Protein AF-S7XM34-F1 (afdb_monomer)

Radius of gyration: 17.98 Å; Cα contacts (8 Å, |Δi|>4): 79; chains: 1; bounding box: 34×48×30 Å

pLDDT: mean 71.8, std 13.17, range [45.44, 90.19]

Secondary structure (DSSP, 8-state):
------SEEEEEEEEEEE---TTTT-SS-SS---SS-TTTT-EEEEEEEEEEE--

Sequence (55 aa):
MMFIASPFMVWADYTWGKNSNIIGGATNATGFTSTVSPNSDKWLYRINLNIGFSF

Solvent-accessible surface area (backbone atoms only — not comparable to full-atom values): 3656 Å² total; per-residue (Å²): 139,82,80,81,70,62,66,58,47,75,53,72,49,79,45,78,47,66,33,87,37,56,66,78,26,42,96,70,86,79,69,91,85,54,93,71,24,90,34,38,75,34,78,46,79,48,78,47,83,47,78,46,74,56,131

Mean predicted aligned error: 11.02 Å

Structure (mmCIF, N/CA/C/O backbone):
data_AF-S7XM34-F1
#
_entry.id   AF-S7XM34-F1
#
loop_
_atom_site.group_PDB
_atom_site.id
_atom_site.type_symbol
_atom_site.label_atom_id
_atom_site.label_alt_id
_atom_site.label_comp_id
_atom_site.label_asym_id
_atom_site.label_entity_id
_atom_site.label_seq_id
_atom_site.pdbx_PDB_ins_code
_atom_site.Cartn_x
_atom_site.Cartn_y
_atom_site.Cartn_z
_atom_site.occupancy
_atom_site.B_iso_or_equiv
_atom_site.auth_seq_id
_atom_site.auth_comp_id
_atom_site.auth_asym_id
_atom_site.auth_atom_id
_atom_site.pdbx_PDB_model_num
ATOM 1 N N . MET A 1 1 ? 19.026 30.341 -21.911 1.00 45.44 1 MET A N 1
ATOM 2 C CA . MET A 1 1 ? 18.807 29.595 -20.656 1.00 45.44 1 MET A CA 1
ATOM 3 C C . MET A 1 1 ? 17.834 28.475 -20.977 1.00 45.44 1 MET A C 1
ATOM 5 O O . MET A 1 1 ? 16.697 28.795 -21.290 1.00 45.44 1 MET A O 1
ATOM 9 N N . MET A 1 2 ? 18.258 27.210 -21.008 1.00 47.22 2 MET A N 1
ATOM 10 C CA . MET A 1 2 ? 17.307 26.102 -21.141 1.00 47.22 2 MET A CA 1
ATOM 11 C C . MET A 1 2 ? 17.314 25.322 -19.834 1.00 47.22 2 MET A C 1
ATOM 13 O O . MET A 1 2 ? 18.356 24.857 -19.378 1.00 47.22 2 MET A O 1
ATOM 17 N N . PHE A 1 3 ? 16.150 25.327 -19.198 1.00 59.28 3 PHE A N 1
ATOM 18 C CA . PHE A 1 3 ? 15.843 24.693 -17.927 1.00 59.28 3 PHE A CA 1
ATOM 19 C C . PHE A 1 3 ? 16.060 23.181 -18.079 1.00 59.28 3 PHE A C 1
ATOM 21 O O . PHE A 1 3 ? 15.405 22.557 -18.911 1.00 59.28 3 PHE A O 1
ATOM 28 N N . ILE A 1 4 ? 16.977 22.588 -17.311 1.00 63.81 4 ILE A N 1
ATOM 29 C CA . ILE A 1 4 ? 17.016 21.129 -17.164 1.00 63.81 4 ILE A CA 1
ATOM 30 C C . ILE A 1 4 ? 15.777 20.779 -16.341 1.00 63.81 4 ILE A C 1
ATOM 32 O O . ILE A 1 4 ? 15.734 21.045 -15.139 1.00 63.81 4 ILE A O 1
ATOM 36 N N . ALA A 1 5 ? 14.738 20.264 -16.996 1.00 67.44 5 ALA A N 1
ATOM 37 C CA . ALA A 1 5 ? 13.623 19.656 -16.286 1.00 67.44 5 ALA A CA 1
ATOM 38 C C . ALA A 1 5 ? 14.172 18.504 -15.430 1.00 67.44 5 ALA A C 1
ATOM 40 O O . ALA A 1 5 ? 15.067 17.775 -15.868 1.00 67.44 5 ALA A O 1
ATOM 41 N N . SER A 1 6 ? 13.680 18.371 -14.195 1.00 72.38 6 SER A N 1
ATOM 42 C CA . SER A 1 6 ? 14.058 17.248 -13.333 1.00 72.38 6 SER A CA 1
ATOM 43 C C . SER A 1 6 ? 13.777 15.941 -14.082 1.00 72.38 6 SER A C 1
ATOM 45 O O . SER A 1 6 ? 12.638 15.748 -14.511 1.00 72.38 6 SER A O 1
ATOM 47 N N . PRO A 1 7 ? 14.761 15.033 -14.236 1.00 74.81 7 PRO A N 1
ATOM 48 C CA . PRO A 1 7 ? 14.565 13.798 -14.996 1.00 74.81 7 PRO A CA 1
ATOM 49 C C . PRO A 1 7 ? 13.606 12.829 -14.290 1.00 74.81 7 PRO A C 1
ATOM 51 O O . PRO A 1 7 ? 13.173 11.839 -14.876 1.00 74.81 7 PRO A O 1
ATOM 54 N N . PHE A 1 8 ? 13.271 13.109 -13.029 1.00 82.69 8 PHE A N 1
ATOM 5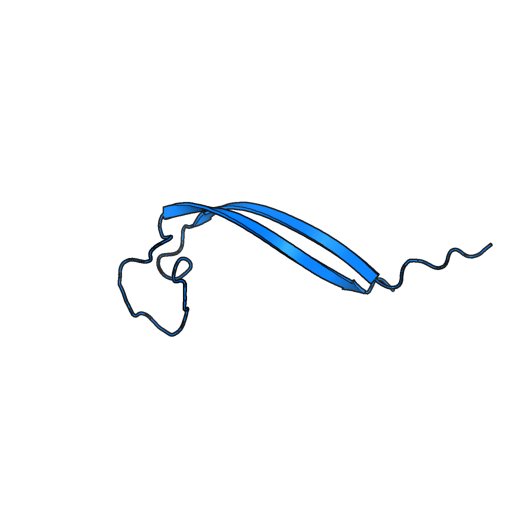5 C CA . PHE A 1 8 ? 12.344 12.337 -12.219 1.00 82.69 8 PHE A CA 1
ATOM 56 C C . PHE A 1 8 ? 11.241 13.221 -11.629 1.00 82.69 8 PHE A C 1
ATOM 58 O O . PHE A 1 8 ? 11.478 14.351 -11.188 1.00 82.69 8 PHE A O 1
ATOM 65 N N . MET A 1 9 ? 10.040 12.654 -11.581 1.00 86.81 9 MET A N 1
ATOM 66 C CA . MET A 1 9 ? 8.890 13.145 -10.838 1.00 86.81 9 MET A CA 1
ATOM 67 C C . MET A 1 9 ? 8.673 12.229 -9.637 1.00 86.81 9 MET A C 1
ATOM 69 O O . MET A 1 9 ? 8.589 11.009 -9.781 1.00 86.81 9 MET A O 1
ATOM 73 N N . VAL A 1 10 ? 8.574 12.823 -8.452 1.00 87.75 10 VAL A N 1
ATOM 74 C CA . VAL A 1 10 ? 8.219 12.117 -7.219 1.00 87.75 10 VAL A CA 1
ATOM 75 C C . VAL A 1 10 ? 6.883 12.661 -6.753 1.00 87.75 10 VAL A C 1
ATOM 77 O O . VAL A 1 10 ? 6.709 13.877 -6.674 1.00 87.75 10 VAL A O 1
ATOM 80 N N . TRP A 1 11 ? 5.944 11.775 -6.442 1.00 88.31 11 TRP A N 1
ATOM 81 C CA . TRP A 1 11 ? 4.654 12.170 -5.889 1.00 88.31 11 TRP A CA 1
ATOM 82 C C . TRP A 1 11 ? 4.176 11.168 -4.844 1.00 88.31 11 TRP A C 1
ATOM 84 O O . TRP A 1 11 ? 4.542 9.991 -4.862 1.00 88.31 11 TRP A O 1
ATOM 94 N N . ALA A 1 12 ? 3.374 11.668 -3.909 1.00 90.19 12 ALA A N 1
ATOM 95 C CA . ALA A 1 12 ? 2.771 10.875 -2.854 1.00 90.19 12 ALA A CA 1
ATOM 96 C C . ALA A 1 12 ? 1.250 10.930 -2.985 1.00 90.19 12 ALA A C 1
ATOM 98 O O . ALA A 1 12 ? 0.661 12.011 -2.953 1.00 90.19 12 ALA A O 1
ATOM 99 N N . ASP A 1 13 ? 0.631 9.760 -3.098 1.00 87.75 13 ASP A N 1
ATOM 100 C CA . ASP A 1 13 ? -0.817 9.619 -3.143 1.00 87.75 13 ASP A CA 1
ATOM 101 C C . ASP A 1 13 ? -1.335 9.256 -1.758 1.00 87.75 13 ASP A C 1
ATOM 103 O O . ASP A 1 13 ? -0.940 8.241 -1.172 1.00 87.75 13 ASP A O 1
ATOM 107 N N . TYR A 1 14 ? -2.254 10.073 -1.254 1.00 88.25 14 TYR A N 1
ATOM 108 C CA . TYR A 1 14 ? -2.939 9.841 0.008 1.00 88.25 14 TYR A CA 1
ATOM 109 C C . TYR A 1 14 ? -4.358 9.372 -0.266 1.00 88.25 14 TYR A C 1
ATOM 111 O O . TYR A 1 14 ? -5.122 10.029 -0.971 1.00 88.25 14 TYR A O 1
ATOM 119 N N . THR A 1 15 ? -4.735 8.235 0.302 1.00 83.06 15 THR A N 1
ATOM 120 C CA . THR A 1 15 ? -6.083 7.693 0.144 1.00 83.06 15 THR A CA 1
ATOM 121 C C . THR A 1 15 ? -6.648 7.319 1.500 1.00 83.06 15 THR A C 1
ATOM 123 O O . THR A 1 15 ? -6.058 6.526 2.231 1.00 83.06 15 THR A O 1
ATOM 126 N N . TRP A 1 16 ? -7.818 7.871 1.814 1.00 87.12 16 TRP A N 1
ATOM 127 C CA . TRP A 1 16 ? -8.648 7.449 2.934 1.00 87.12 16 TRP A CA 1
ATOM 128 C C . TRP A 1 16 ? -9.911 6.807 2.371 1.00 87.12 16 TRP A C 1
ATOM 130 O O . TRP A 1 16 ? -10.670 7.454 1.651 1.00 87.12 16 TRP A O 1
ATOM 140 N N . GLY A 1 17 ? -10.156 5.540 2.689 1.00 81.56 17 GLY A N 1
ATOM 141 C CA . GLY A 1 17 ? -11.293 4.821 2.125 1.00 81.56 17 GLY A CA 1
ATOM 142 C C . GLY A 1 17 ? -11.714 3.621 2.952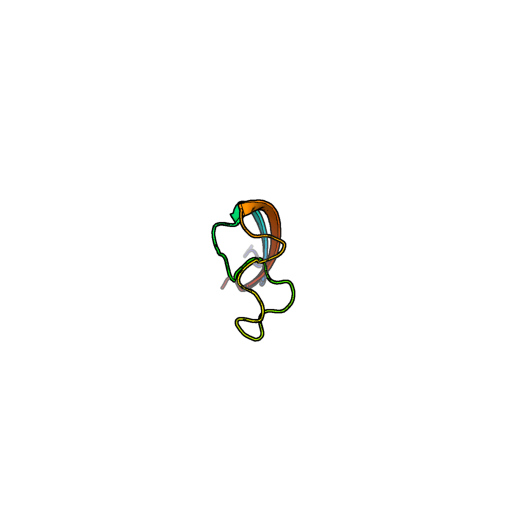 1.00 81.56 17 GLY A C 1
ATOM 143 O O . GLY A 1 17 ? -10.907 3.023 3.668 1.00 81.56 17 GLY A O 1
ATOM 144 N N . LYS A 1 18 ? -12.998 3.267 2.853 1.00 79.25 18 LYS A N 1
ATOM 145 C CA . LYS A 1 18 ? -13.512 2.022 3.417 1.00 79.25 18 LYS A CA 1
ATOM 146 C C . LYS A 1 18 ? -13.061 0.876 2.520 1.00 79.25 18 LYS A C 1
ATOM 148 O O . LYS A 1 18 ? -13.325 0.877 1.317 1.00 79.25 18 LYS A O 1
ATOM 153 N N . ASN A 1 19 ? -12.374 -0.102 3.095 1.00 72.38 19 ASN A N 1
ATOM 154 C CA . ASN A 1 19 ? -11.941 -1.269 2.347 1.00 72.38 19 ASN A CA 1
ATOM 155 C C . ASN A 1 19 ? -13.148 -2.179 2.069 1.00 72.38 19 ASN A C 1
ATOM 157 O O . ASN A 1 19 ? -13.579 -2.942 2.931 1.00 72.38 19 ASN A O 1
ATOM 161 N N . SER A 1 20 ? -13.707 -2.062 0.863 1.00 65.56 20 SER A N 1
ATOM 162 C CA . SER A 1 20 ? -14.914 -2.781 0.429 1.00 65.56 20 SER A CA 1
ATOM 163 C C . SER A 1 20 ? -14.648 -4.221 -0.033 1.00 65.56 20 SER A C 1
ATOM 165 O O . SER A 1 20 ? -15.561 -4.878 -0.530 1.00 65.56 20 SER A O 1
ATOM 167 N N . ASN A 1 21 ? -13.408 -4.713 0.064 1.00 63.16 21 ASN A N 1
ATOM 168 C CA . ASN A 1 21 ? -13.029 -6.019 -0.462 1.00 63.16 21 ASN A CA 1
ATOM 169 C C . ASN A 1 21 ? -12.801 -7.045 0.662 1.00 63.16 21 ASN A C 1
ATOM 171 O O . ASN A 1 21 ? -11.893 -6.881 1.480 1.00 63.16 21 ASN A O 1
ATOM 175 N N . ILE A 1 22 ? -13.558 -8.148 0.615 1.00 55.50 22 ILE A N 1
ATOM 176 C CA . ILE A 1 22 ? -13.424 -9.314 1.507 1.00 55.50 22 ILE A CA 1
ATOM 177 C C . ILE A 1 22 ? -12.029 -9.955 1.382 1.00 55.50 22 ILE A C 1
ATOM 179 O O . ILE A 1 22 ? -11.543 -10.540 2.338 1.00 55.50 22 ILE A O 1
ATOM 183 N N . ILE A 1 23 ? -11.341 -9.813 0.242 1.00 59.34 23 ILE A N 1
ATOM 184 C CA . ILE A 1 23 ? -9.991 -10.367 0.007 1.00 59.34 23 ILE A CA 1
ATOM 185 C C . ILE A 1 23 ? -8.902 -9.302 0.230 1.00 59.34 23 ILE A C 1
ATOM 187 O O . ILE A 1 23 ? -7.817 -9.58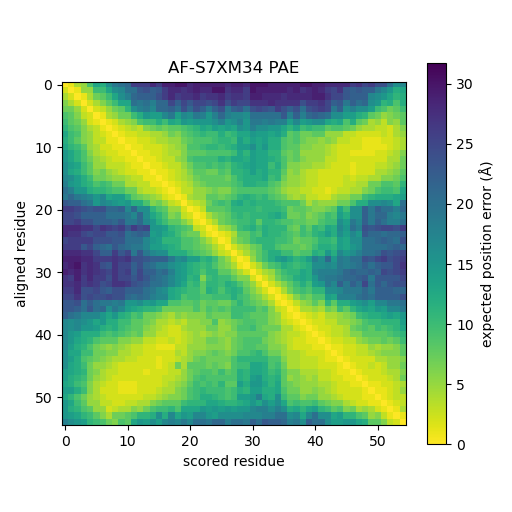5 0.731 1.00 59.34 23 ILE A O 1
ATOM 191 N N . GLY A 1 24 ? -9.200 -8.045 -0.105 1.00 55.38 24 GLY A N 1
ATOM 192 C CA . GLY A 1 24 ? -8.239 -6.935 -0.175 1.00 55.38 24 GLY A CA 1
ATOM 193 C C . GLY A 1 24 ? -7.768 -6.390 1.172 1.00 55.38 24 GLY A C 1
ATOM 194 O O . GLY A 1 24 ? -6.946 -5.481 1.208 1.00 55.38 24 GLY A O 1
ATOM 195 N N . GLY A 1 25 ? -8.284 -6.922 2.281 1.00 55.75 25 GLY A N 1
ATOM 196 C CA . GLY A 1 25 ? -7.779 -6.637 3.622 1.00 55.75 25 GLY A CA 1
ATOM 197 C C . GLY A 1 25 ? -6.795 -7.673 4.174 1.00 55.75 25 GLY A C 1
ATOM 198 O O . GLY A 1 25 ? -6.373 -7.528 5.323 1.00 55.75 25 GLY A O 1
ATOM 199 N N . ALA A 1 26 ? -6.499 -8.742 3.424 1.00 60.34 26 ALA A N 1
ATOM 200 C CA . ALA A 1 26 ? -5.611 -9.805 3.876 1.00 60.34 26 ALA A CA 1
ATOM 201 C C . ALA A 1 26 ? -4.164 -9.300 3.856 1.00 60.34 26 ALA A C 1
ATOM 203 O O . ALA A 1 26 ? -3.697 -8.770 2.852 1.00 60.34 26 ALA A O 1
ATOM 204 N N . THR A 1 27 ? -3.448 -9.460 4.968 1.00 61.03 27 THR A N 1
ATOM 205 C CA . THR A 1 27 ? -2.055 -9.006 5.113 1.00 61.03 27 THR A CA 1
ATOM 206 C C . THR A 1 27 ? -1.060 -9.836 4.297 1.00 61.03 27 THR A C 1
ATOM 208 O O . THR A 1 27 ? 0.054 -9.383 4.072 1.00 61.03 27 THR A O 1
ATOM 211 N N . ASN A 1 28 ? -1.468 -11.016 3.817 1.00 56.75 28 ASN A N 1
ATOM 212 C CA . ASN A 1 28 ? -0.723 -11.863 2.887 1.00 56.75 28 ASN A CA 1
ATOM 213 C C . ASN A 1 28 ? -1.701 -12.462 1.869 1.00 56.75 28 ASN A C 1
ATOM 215 O O . ASN A 1 28 ? -2.430 -13.406 2.170 1.00 56.75 28 ASN A O 1
ATOM 219 N N . ALA A 1 29 ? -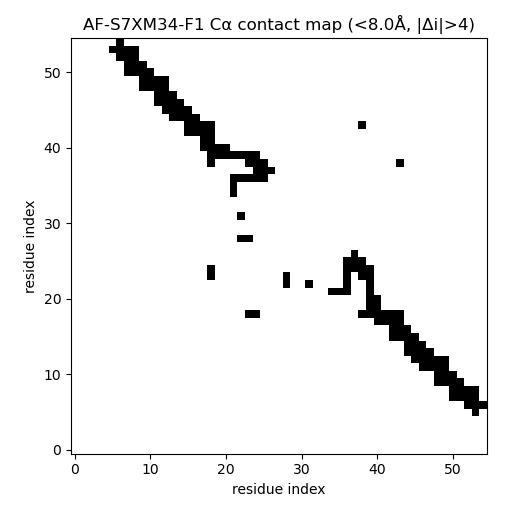1.759 -11.875 0.674 1.00 54.81 29 ALA A N 1
ATOM 220 C CA . ALA A 1 29 ? -2.659 -12.296 -0.395 1.00 54.81 29 AL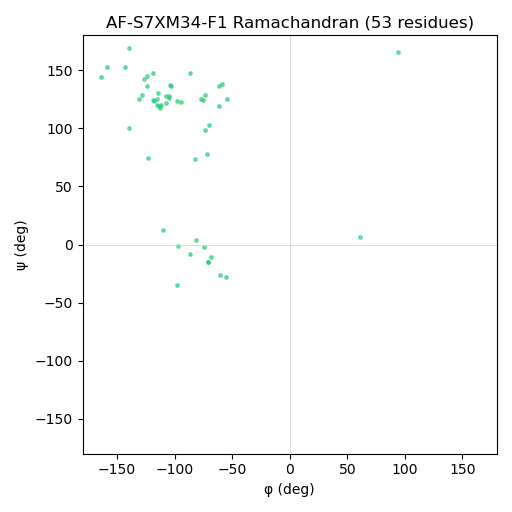A A CA 1
ATOM 221 C C . ALA A 1 29 ? -2.072 -13.484 -1.181 1.00 54.81 29 ALA A C 1
ATOM 223 O O . ALA A 1 29 ? -1.627 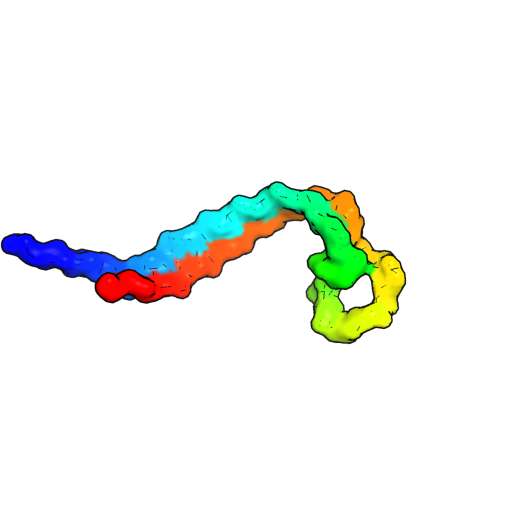-13.337 -2.315 1.00 54.81 29 ALA A O 1
ATOM 224 N N . THR A 1 30 ? -2.085 -14.672 -0.579 1.00 55.62 30 THR A N 1
ATOM 225 C CA . THR A 1 30 ? -1.877 -15.950 -1.278 1.00 55.62 30 THR A CA 1
ATOM 226 C C . THR A 1 30 ? -3.075 -16.870 -1.025 1.00 55.62 30 THR A C 1
ATOM 228 O O . THR A 1 30 ? -3.021 -17.819 -0.250 1.00 55.62 30 THR A O 1
ATOM 231 N N . GLY A 1 31 ? -4.195 -16.570 -1.690 1.00 55.59 31 GLY A N 1
ATOM 232 C CA . GLY A 1 31 ? -5.395 -17.418 -1.715 1.00 55.59 31 GLY A CA 1
ATOM 233 C C . GLY A 1 31 ? -6.480 -17.085 -0.680 1.00 55.59 31 GLY A C 1
ATOM 234 O O . GLY A 1 31 ? -6.274 -16.326 0.265 1.00 55.59 31 GLY A O 1
ATOM 235 N N . PHE A 1 32 ? -7.672 -17.656 -0.893 1.00 56.12 32 PHE A N 1
ATOM 236 C CA . PHE A 1 32 ? -8.834 -17.562 0.000 1.00 56.12 32 PHE A CA 1
ATOM 237 C C . PHE A 1 32 ? -8.597 -18.393 1.270 1.00 56.12 32 PHE A C 1
ATOM 239 O O . PHE A 1 32 ? -9.084 -19.512 1.389 1.00 56.12 32 PHE A O 1
ATOM 246 N N . THR A 1 33 ? -7.812 -17.883 2.216 1.00 55.59 33 THR A N 1
ATOM 247 C CA . THR A 1 33 ? -7.521 -18.602 3.471 1.00 55.59 33 THR A CA 1
ATOM 248 C C . THR A 1 33 ? -8.571 -18.363 4.563 1.00 55.59 33 THR A C 1
ATOM 250 O O . THR A 1 33 ? -8.539 -19.034 5.591 1.00 55.59 33 THR A O 1
ATOM 253 N N . SER A 1 34 ? -9.517 -17.434 4.357 1.00 55.25 34 SER A N 1
ATOM 254 C CA . SER A 1 34 ? -10.593 -17.107 5.305 1.00 55.25 34 SER A CA 1
ATOM 255 C C . SER A 1 34 ? -11.729 -16.311 4.639 1.00 55.25 34 SE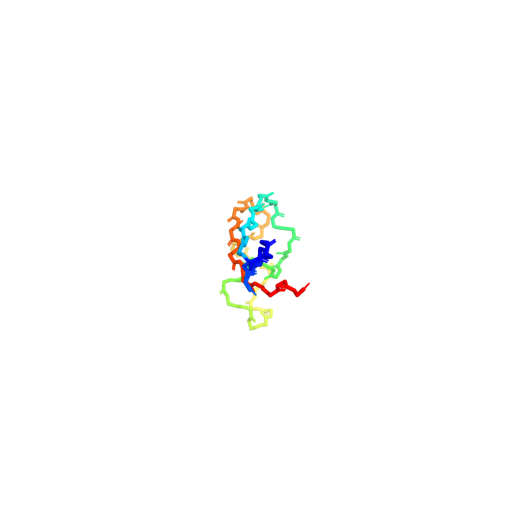R A C 1
ATOM 257 O O . SER A 1 34 ? -11.469 -15.441 3.809 1.00 55.25 34 SER A O 1
ATOM 259 N N . THR A 1 35 ? -12.984 -16.556 5.043 1.00 57.97 35 THR A N 1
ATOM 260 C CA . THR A 1 3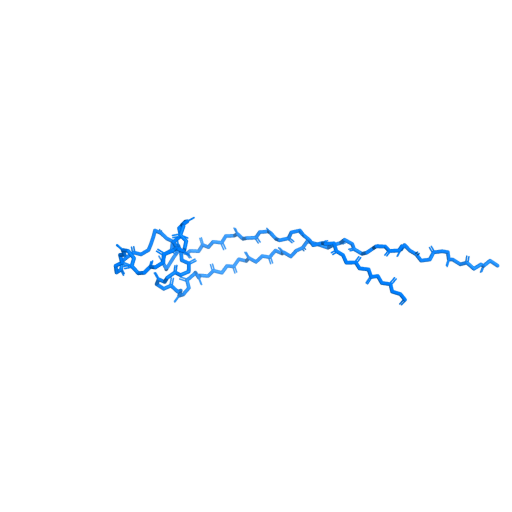5 ? -14.177 -15.765 4.653 1.00 57.97 35 THR A CA 1
ATOM 261 C C . THR A 1 35 ? -14.196 -14.373 5.299 1.00 57.97 35 THR A C 1
ATOM 263 O O . THR A 1 35 ? -14.951 -13.499 4.882 1.00 57.97 35 THR A O 1
ATOM 266 N N . VAL A 1 36 ? -13.365 -14.154 6.325 1.00 62.16 36 VAL A N 1
ATOM 267 C CA . VAL A 1 36 ? -13.217 -12.873 7.024 1.00 62.16 36 VAL A CA 1
ATOM 268 C C . VAL A 1 36 ? -11.787 -12.368 6.893 1.00 62.16 36 VAL A C 1
ATOM 270 O O . VAL A 1 36 ? -10.828 -13.053 7.256 1.00 62.16 36 VAL A O 1
ATOM 273 N N . SER A 1 37 ? -11.643 -11.153 6.374 1.00 67.12 37 SER A N 1
ATOM 274 C CA . SER A 1 37 ? -10.351 -10.496 6.224 1.00 67.12 37 SER A CA 1
ATOM 275 C C . SER A 1 37 ? -10.147 -9.439 7.310 1.00 67.12 37 SER A C 1
ATOM 277 O O . SER A 1 37 ? -11.075 -8.666 7.570 1.00 67.12 37 SER A O 1
ATOM 279 N N . PRO A 1 38 ? -8.954 -9.351 7.936 1.00 73.75 38 PRO A N 1
ATOM 280 C CA . PRO A 1 38 ? -8.716 -8.473 9.083 1.00 73.75 38 PRO A CA 1
ATOM 281 C C . PRO A 1 38 ? -9.045 -7.002 8.840 1.00 73.75 38 PRO A C 1
ATOM 283 O O . PRO A 1 38 ? -9.379 -6.293 9.788 1.00 73.75 38 PRO A O 1
ATOM 286 N N . ASN A 1 39 ? -8.952 -6.540 7.592 1.00 74.25 39 ASN A N 1
ATOM 287 C CA . ASN A 1 39 ? -9.251 -5.160 7.229 1.00 74.25 39 ASN A CA 1
ATOM 288 C C . ASN A 1 39 ? -10.532 -5.001 6.398 1.00 74.25 39 ASN A C 1
ATOM 290 O O . ASN A 1 39 ? -10.737 -3.925 5.839 1.00 74.25 39 ASN A O 1
ATOM 294 N N . SER A 1 40 ? -11.379 -6.033 6.292 1.00 74.81 40 SER A N 1
ATOM 295 C CA . SER A 1 40 ? -12.692 -5.909 5.641 1.00 74.81 40 SER A CA 1
ATOM 296 C C . SER A 1 40 ? -13.547 -4.891 6.385 1.00 74.81 40 SER A C 1
ATOM 298 O O . SER A 1 40 ? -13.568 -4.875 7.615 1.00 74.81 40 SER A O 1
ATOM 300 N N . ASP A 1 41 ? -14.225 -4.026 5.635 1.00 77.44 41 ASP A N 1
ATOM 301 C CA . ASP A 1 41 ? -15.138 -2.999 6.139 1.00 77.44 41 ASP A CA 1
ATOM 302 C C . ASP A 1 41 ? -14.530 -1.935 7.064 1.00 77.44 41 ASP A C 1
ATOM 304 O O . ASP A 1 41 ? -15.247 -1.066 7.566 1.00 77.44 41 ASP A O 1
ATOM 308 N N . LYS A 1 42 ? -13.207 -1.936 7.248 1.00 82.44 42 LYS A N 1
ATOM 309 C CA . LYS A 1 42 ? -12.503 -0.912 8.022 1.00 82.44 42 LYS A CA 1
ATOM 310 C C . LYS A 1 42 ? -12.157 0.287 7.146 1.00 82.44 42 LYS A C 1
ATOM 312 O O . LYS A 1 42 ? -11.871 0.150 5.955 1.00 82.44 42 LYS A O 1
ATOM 317 N N . TRP A 1 43 ? -12.157 1.467 7.755 1.00 84.81 43 TRP A N 1
ATOM 318 C CA . TRP A 1 43 ? -11.566 2.661 7.160 1.00 84.81 43 TRP A CA 1
ATOM 319 C C . TRP A 1 43 ? -10.054 2.586 7.298 1.00 84.81 43 TRP A C 1
ATOM 321 O O . TRP A 1 43 ? -9.541 2.400 8.400 1.00 84.81 43 TRP A O 1
ATOM 331 N N . LEU A 1 44 ? -9.355 2.704 6.175 1.00 83.25 44 LEU A N 1
ATOM 332 C CA . LEU A 1 44 ? -7.903 2.638 6.124 1.00 83.25 44 LEU A CA 1
ATOM 333 C C . LEU A 1 44 ? -7.355 3.903 5.483 1.00 83.25 44 LEU A C 1
ATOM 335 O O . LEU A 1 44 ? -7.935 4.448 4.540 1.00 83.25 44 LEU A O 1
ATOM 339 N N . TYR A 1 45 ? -6.198 4.312 5.982 1.00 85.94 45 TYR A N 1
ATOM 340 C CA . TYR A 1 45 ? -5.375 5.334 5.368 1.00 85.94 45 TYR A CA 1
ATOM 341 C C . TYR A 1 45 ? -4.177 4.667 4.691 1.00 85.94 45 TYR A C 1
ATOM 343 O O . TYR A 1 45 ? -3.477 3.864 5.310 1.00 85.94 45 TYR A O 1
ATOM 351 N N . ARG A 1 46 ? -3.960 4.973 3.412 1.00 82.88 46 ARG A N 1
ATOM 352 C CA . ARG A 1 46 ? -2.841 4.471 2.610 1.00 82.88 46 ARG A CA 1
ATOM 353 C C . ARG A 1 46 ? -2.058 5.646 2.045 1.00 82.88 46 ARG A C 1
ATOM 355 O O . ARG A 1 46 ? -2.652 6.583 1.515 1.00 82.88 46 ARG A O 1
ATOM 362 N N . ILE A 1 47 ? -0.736 5.538 2.120 1.00 85.69 47 ILE A N 1
ATOM 363 C CA . ILE A 1 47 ? 0.204 6.437 1.456 1.00 85.69 47 ILE A CA 1
ATOM 364 C C . ILE A 1 47 ? 0.961 5.611 0.421 1.00 85.69 47 ILE A C 1
ATOM 366 O O . ILE A 1 47 ? 1.544 4.587 0.778 1.00 85.69 47 ILE A O 1
ATOM 370 N N . ASN A 1 48 ? 0.952 6.034 -0.840 1.00 86.38 48 ASN A N 1
ATOM 371 C CA . ASN A 1 48 ? 1.782 5.438 -1.885 1.00 86.38 48 ASN A CA 1
ATOM 372 C C . ASN A 1 48 ? 2.810 6.476 -2.326 1.00 86.38 48 ASN A C 1
ATOM 374 O O . ASN A 1 48 ? 2.432 7.551 -2.783 1.00 86.38 48 ASN A O 1
ATOM 378 N N . LEU A 1 49 ? 4.096 6.167 -2.161 1.00 88.88 49 LEU A N 1
ATOM 379 C CA . LEU A 1 49 ? 5.182 6.989 -2.683 1.00 88.88 49 LEU A CA 1
ATOM 380 C C . LEU A 1 49 ? 5.593 6.441 -4.046 1.00 88.88 49 LEU A C 1
ATOM 382 O O . LEU A 1 49 ? 5.982 5.279 -4.151 1.00 88.88 49 LEU A O 1
ATOM 386 N N . ASN A 1 50 ? 5.531 7.287 -5.066 1.00 86.81 50 ASN A N 1
ATOM 387 C CA . ASN A 1 50 ? 5.829 6.912 -6.436 1.00 86.81 50 ASN A CA 1
ATOM 388 C C . ASN A 1 50 ? 7.007 7.723 -6.973 1.00 86.81 50 ASN A C 1
ATOM 390 O O . ASN A 1 50 ? 7.191 8.897 -6.639 1.00 86.81 50 ASN A O 1
ATOM 394 N N . ILE A 1 51 ? 7.773 7.083 -7.851 1.00 89.38 51 ILE A N 1
ATOM 395 C CA . ILE A 1 51 ? 8.842 7.697 -8.629 1.00 89.38 51 ILE A CA 1
ATOM 396 C C . ILE A 1 51 ? 8.623 7.355 -10.100 1.00 89.38 51 ILE A C 1
ATOM 398 O O . ILE A 1 51 ? 8.426 6.195 -10.458 1.00 89.38 51 ILE A O 1
ATOM 402 N N . GLY A 1 52 ? 8.632 8.373 -10.949 1.00 82.25 52 GLY A N 1
ATOM 403 C CA . GLY A 1 52 ? 8.454 8.235 -12.389 1.00 82.25 52 GLY A CA 1
ATOM 404 C C . GLY A 1 52 ? 9.396 9.155 -13.151 1.00 82.25 52 GLY A C 1
ATOM 405 O O . GLY A 1 52 ? 10.029 10.032 -12.568 1.00 82.25 52 GLY A O 1
ATOM 406 N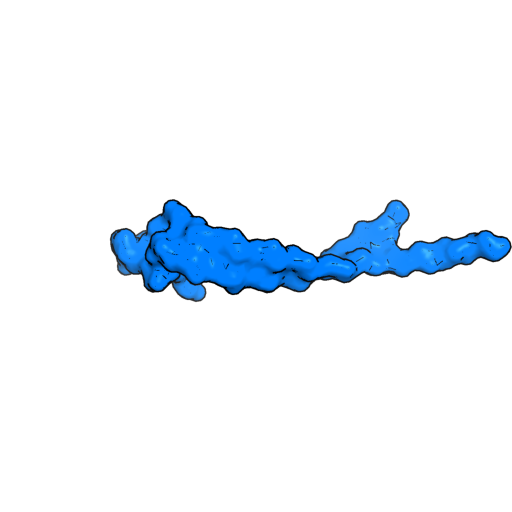 N . PHE A 1 53 ? 9.481 8.957 -14.460 1.00 81.38 53 PHE A N 1
ATOM 407 C CA . PHE A 1 53 ? 10.272 9.795 -15.357 1.00 81.38 53 PHE A CA 1
ATOM 408 C C . PHE A 1 53 ? 9.335 10.722 -16.132 1.00 81.38 53 PHE A C 1
ATOM 410 O O . PHE A 1 53 ? 8.282 10.280 -16.590 1.00 81.38 53 PHE A O 1
ATOM 417 N N . SER A 1 54 ? 9.716 11.991 -16.279 1.00 64.44 54 SER A N 1
ATOM 418 C CA . SER A 1 54 ? 9.043 12.940 -17.172 1.00 64.44 54 SER A CA 1
ATOM 419 C C . SER A 1 54 ? 10.038 13.325 -18.260 1.00 64.44 54 SER A C 1
ATOM 421 O O . SER A 1 54 ? 11.116 13.821 -17.936 1.00 64.44 54 SER A O 1
ATOM 423 N N . PHE A 1 55 ? 9.698 13.050 -19.519 1.00 65.81 55 PHE A N 1
ATOM 424 C CA . PHE A 1 55 ? 10.488 13.413 -20.700 1.00 65.81 55 PHE A CA 1
ATOM 425 C C . PHE A 1 55 ? 9.894 14.633 -21.404 1.00 65.81 55 PHE A C 1
ATOM 427 O O . PHE A 1 55 ? 8.653 14.792 -21.354 1.00 65.81 55 PHE A O 1
#

Foldseek 3Di:
DDDPDDQKDKDKDKDWDFAQDQQVQAPDRDDCPDSHHPRHRHTDIDIDIDMDGDD

Organism: NCBI:txid1217666